Protein AF-A0A238F5Q2-F1 (afdb_monomer_lite)

Secondary structure (DSSP, 8-state):
-PPPPHHHHHHHHHHHHHHHTSTT--HHHHHHHHHHHHHHHHHHHH-TT--HHHHHHHHHHHHHHHHH-HHHHHHHHHHHHHHTHHHHHHHH-------TT-HHHHHHHHHHHHHHHHHHHHHHHHHHHHHHHHHHHHHHHHHHHHHHHHTT-S---

Radius of gyration: 22.49 Å; chains: 1; bounding box: 67×46×51 Å

Foldseek 3Di:
DDDQDPVLVVLVVVLLVLVVPPPPQFPVLNVLCCLQCVVVSVVQSVPPPRDSVNSVVVSVVVSVVCVVDVVVSVCSLVVSCVVVVVVNCVVVPPQQPQDPVCNVSSVVVVVVVVVVVVCVVVVSVVVVVVVVVVVVVVVVVVVVVVVCVVVVVPDDD

Organism: NCBI:txid269621

pLDDT: mean 70.44, std 11.36, range [40.94, 88.31]

Structure (mmCIF, N/CA/C/O backbone):
data_AF-A0A238F5Q2-F1
#
_entry.id   AF-A0A238F5Q2-F1
#
loop_
_atom_site.group_PDB
_atom_site.id
_atom_site.type_symbol
_atom_site.label_atom_id
_atom_site.label_alt_id
_atom_site.label_comp_id
_atom_site.label_asym_id
_atom_site.label_entity_id
_atom_site.label_seq_id
_atom_site.pdbx_PDB_ins_code
_atom_site.Cartn_x
_atom_site.Cartn_y
_atom_site.Cartn_z
_atom_site.occupancy
_atom_site.B_iso_or_equiv
_atom_site.auth_seq_id
_atom_site.auth_comp_id
_atom_site.auth_asym_id
_atom_site.auth_atom_id
_atom_site.pdbx_PDB_model_num
ATOM 1 N N . MET A 1 1 ? 7.243 -18.527 -11.352 1.00 50.62 1 MET A N 1
ATOM 2 C CA . MET A 1 1 ? 7.486 -17.120 -10.951 1.00 50.62 1 MET A CA 1
ATOM 3 C C . MET A 1 1 ? 8.979 -16.855 -11.051 1.00 50.62 1 MET A C 1
ATOM 5 O O . MET A 1 1 ? 9.723 -17.599 -10.429 1.00 50.62 1 MET A O 1
ATOM 9 N N . ALA A 1 2 ? 9.413 -15.853 -11.821 1.00 59.69 2 ALA A N 1
ATOM 10 C CA . ALA A 1 2 ? 10.832 -15.507 -11.927 1.00 59.69 2 ALA A CA 1
ATOM 11 C C . ALA A 1 2 ? 11.408 -15.110 -10.555 1.00 59.69 2 ALA A C 1
ATOM 13 O O . ALA A 1 2 ? 10.768 -14.372 -9.794 1.00 59.69 2 ALA A O 1
ATOM 14 N N . VAL A 1 3 ? 12.588 -15.642 -10.230 1.00 76.94 3 VAL A N 1
ATOM 15 C CA . VAL A 1 3 ? 13.314 -15.338 -8.993 1.00 76.94 3 VAL A CA 1
ATOM 16 C C . VAL A 1 3 ? 13.959 -13.965 -9.153 1.00 76.94 3 VAL A C 1
ATOM 18 O O . VAL A 1 3 ? 14.746 -13.758 -10.067 1.00 76.94 3 VAL A O 1
ATOM 21 N N . LEU A 1 4 ? 13.613 -13.024 -8.271 1.00 78.81 4 LEU A N 1
ATOM 22 C CA . LEU A 1 4 ? 14.196 -11.681 -8.290 1.00 78.81 4 LEU A CA 1
ATOM 23 C C . LEU A 1 4 ? 15.688 -11.736 -7.939 1.00 78.81 4 LEU A C 1
ATOM 25 O O . LEU A 1 4 ? 16.070 -12.361 -6.941 1.00 78.81 4 LEU A O 1
ATOM 29 N N . SER A 1 5 ? 16.511 -11.008 -8.691 1.00 86.12 5 SER A N 1
ATOM 30 C CA . SER A 1 5 ? 17.933 -10.845 -8.390 1.00 86.12 5 SER A CA 1
ATOM 31 C C . SER A 1 5 ? 18.141 -10.132 -7.045 1.00 86.12 5 SER A C 1
ATOM 33 O O . SER A 1 5 ? 17.234 -9.527 -6.460 1.00 86.12 5 SER A O 1
ATOM 35 N N . SER A 1 6 ? 19.352 -10.198 -6.490 1.00 87.69 6 SER A N 1
ATOM 36 C CA . SER A 1 6 ? 19.682 -9.507 -5.233 1.00 87.69 6 SER A CA 1
ATOM 37 C C . SER A 1 6 ? 19.471 -7.988 -5.323 1.00 87.69 6 SER A C 1
ATOM 39 O O . SER A 1 6 ? 18.928 -7.401 -4.384 1.00 87.69 6 SER A O 1
ATOM 41 N N . ARG A 1 7 ? 19.795 -7.377 -6.474 1.00 85.88 7 ARG A N 1
ATOM 42 C CA . ARG A 1 7 ? 19.557 -5.952 -6.768 1.00 85.88 7 ARG A CA 1
ATOM 43 C C . ARG A 1 7 ? 18.064 -5.624 -6.761 1.00 85.88 7 ARG A C 1
ATOM 45 O O . ARG A 1 7 ? 17.630 -4.735 -6.031 1.00 85.88 7 ARG A O 1
ATOM 52 N N . GLN A 1 8 ? 17.263 -6.399 -7.490 1.00 85.75 8 GLN A N 1
ATOM 53 C CA . GLN A 1 8 ? 15.811 -6.205 -7.572 1.00 85.75 8 GLN A CA 1
ATOM 54 C C . GLN A 1 8 ? 15.139 -6.348 -6.197 1.00 85.75 8 GLN A C 1
ATOM 56 O O . GLN A 1 8 ? 14.263 -5.564 -5.828 1.00 85.75 8 GLN A O 1
ATOM 61 N N . ARG A 1 9 ? 15.596 -7.303 -5.374 1.00 87.44 9 ARG A N 1
ATOM 62 C CA . ARG A 1 9 ? 15.128 -7.463 -3.986 1.00 87.44 9 ARG A CA 1
ATOM 63 C C . ARG A 1 9 ? 15.479 -6.259 -3.107 1.00 87.44 9 ARG A C 1
ATOM 65 O O . ARG A 1 9 ? 14.668 -5.888 -2.255 1.00 87.44 9 ARG A O 1
ATOM 72 N N . ALA A 1 10 ? 16.654 -5.657 -3.288 1.00 87.56 10 ALA A N 1
ATOM 73 C CA . ALA A 1 10 ? 17.057 -4.458 -2.555 1.00 87.56 10 ALA A CA 1
ATOM 74 C C . ALA A 1 10 ? 16.182 -3.248 -2.926 1.00 87.56 10 ALA A C 1
ATOM 76 O O . ALA A 1 10 ? 15.645 -2.604 -2.023 1.00 87.56 10 ALA A O 1
ATOM 77 N N . LEU A 1 11 ? 15.946 -3.020 -4.223 1.00 86.25 11 LEU A N 1
ATOM 78 C CA . LEU A 1 11 ? 15.052 -1.970 -4.733 1.00 86.25 11 LEU A CA 1
ATOM 79 C C . LEU A 1 11 ? 13.621 -2.129 -4.206 1.00 86.25 11 LEU A C 1
ATOM 81 O O . LEU A 1 11 ? 13.024 -1.184 -3.687 1.00 86.25 11 LEU A O 1
ATOM 85 N N . TYR A 1 12 ? 13.094 -3.355 -4.243 1.00 86.25 12 TYR A N 1
ATOM 86 C CA . TYR A 1 12 ? 11.767 -3.666 -3.715 1.00 86.25 12 TYR A CA 1
ATOM 87 C C . TYR A 1 12 ? 11.655 -3.358 -2.214 1.00 86.25 12 TYR A C 1
ATOM 89 O O . TYR A 1 12 ? 10.684 -2.750 -1.762 1.00 86.25 12 TYR A O 1
ATOM 97 N N . ARG A 1 13 ? 12.658 -3.749 -1.414 1.00 87.25 13 ARG A N 1
ATOM 98 C CA . ARG A 1 13 ? 12.689 -3.453 0.029 1.00 87.25 13 ARG A CA 1
ATOM 99 C C . ARG A 1 13 ? 12.815 -1.958 0.305 1.00 87.25 13 ARG A C 1
ATOM 101 O O . ARG A 1 13 ? 12.176 -1.477 1.240 1.00 87.25 13 ARG A O 1
ATOM 108 N N . PHE A 1 14 ? 13.621 -1.243 -0.479 1.00 88.31 14 PHE A N 1
ATOM 109 C CA . PHE A 1 14 ? 13.774 0.206 -0.378 1.00 88.31 14 PHE A CA 1
ATOM 110 C C . PHE A 1 14 ? 12.432 0.915 -0.582 1.00 88.31 14 PHE A C 1
ATOM 112 O O . PHE A 1 14 ? 11.993 1.638 0.315 1.00 88.31 14 PHE A O 1
ATOM 119 N N . ALA A 1 15 ? 11.733 0.623 -1.685 1.00 84.56 15 ALA A N 1
ATOM 120 C CA . ALA A 1 15 ? 10.426 1.206 -1.975 1.00 84.56 15 ALA A CA 1
ATOM 121 C C . ALA A 1 15 ? 9.445 0.972 -0.813 1.00 84.56 15 ALA A C 1
ATOM 123 O O . ALA A 1 15 ? 8.874 1.917 -0.270 1.00 84.56 15 ALA A O 1
ATOM 124 N N . TRP A 1 16 ? 9.316 -0.271 -0.334 1.00 84.88 16 TRP A N 1
ATOM 125 C CA . TRP A 1 16 ? 8.372 -0.582 0.746 1.00 84.88 16 TRP A CA 1
ATOM 126 C C . TRP A 1 16 ? 8.722 0.021 2.098 1.00 84.88 16 TRP A C 1
ATOM 128 O O . TRP A 1 16 ? 7.808 0.350 2.857 1.00 84.88 16 TRP A O 1
ATOM 138 N N . ARG A 1 17 ? 10.010 0.179 2.416 1.00 86.31 17 ARG A N 1
ATOM 139 C CA . ARG A 1 17 ? 10.417 0.909 3.622 1.00 86.31 17 ARG A CA 1
ATOM 140 C C . ARG A 1 17 ? 9.948 2.358 3.555 1.00 86.31 17 ARG A C 1
ATOM 142 O O . ARG A 1 17 ? 9.416 2.845 4.545 1.00 86.31 17 ARG A O 1
ATOM 149 N N . ARG A 1 18 ? 10.065 3.006 2.392 1.00 83.56 18 ARG A N 1
ATOM 150 C CA . ARG A 1 18 ? 9.631 4.394 2.190 1.00 83.56 18 ARG A CA 1
ATOM 151 C C . ARG A 1 18 ? 8.112 4.561 2.259 1.00 83.56 18 ARG A C 1
ATOM 153 O O . ARG A 1 18 ? 7.642 5.413 3.000 1.00 83.56 18 ARG A O 1
ATOM 160 N N . PHE A 1 19 ? 7.331 3.689 1.621 1.00 76.50 19 PHE A N 1
ATOM 161 C CA . PHE A 1 19 ? 5.868 3.703 1.806 1.00 76.50 19 PHE A CA 1
ATOM 162 C C . PHE A 1 19 ? 5.444 3.386 3.244 1.00 76.50 19 PHE A C 1
ATOM 164 O O . PHE A 1 19 ? 4.427 3.887 3.711 1.00 76.50 19 PHE A O 1
ATOM 171 N N . GLY A 1 20 ? 6.222 2.581 3.973 1.00 71.69 20 GLY A N 1
ATOM 172 C CA . GLY A 1 20 ? 5.991 2.314 5.393 1.00 71.69 20 GLY A CA 1
ATOM 173 C C . GLY A 1 20 ? 6.200 3.529 6.305 1.00 71.69 20 GLY A C 1
ATOM 174 O O . GLY A 1 20 ? 5.682 3.523 7.420 1.00 71.69 20 GLY A O 1
ATOM 175 N N . GLN A 1 21 ? 6.924 4.551 5.834 1.00 74.38 21 GLN A N 1
ATOM 176 C CA . GLN A 1 21 ? 7.142 5.818 6.539 1.00 74.38 21 GLN A CA 1
ATOM 177 C C . GLN A 1 21 ? 5.984 6.815 6.349 1.00 74.38 21 GLN A C 1
ATOM 179 O O . GLN A 1 21 ? 5.963 7.830 7.038 1.00 74.38 21 GLN A O 1
ATOM 184 N N . LEU A 1 22 ? 5.001 6.536 5.475 1.00 67.75 22 LEU A N 1
ATOM 185 C CA . LEU A 1 22 ? 3.773 7.337 5.391 1.00 67.75 22 LEU A CA 1
ATOM 186 C C . LEU A 1 22 ? 2.968 7.187 6.692 1.00 67.75 22 LEU A C 1
ATOM 188 O O . LEU A 1 22 ? 2.319 6.164 6.945 1.00 67.75 22 LEU A O 1
ATOM 192 N N . LEU A 1 23 ? 3.040 8.217 7.534 1.00 56.12 23 LEU A N 1
ATOM 193 C CA . LEU A 1 23 ? 2.318 8.326 8.797 1.00 56.12 23 LEU A CA 1
ATOM 194 C C . LEU A 1 23 ? 1.071 9.220 8.655 1.00 56.12 23 LEU A C 1
ATOM 196 O O . LEU A 1 23 ? 1.166 10.249 7.992 1.00 56.12 23 LEU A O 1
ATOM 200 N N . PRO A 1 24 ? -0.056 8.883 9.316 1.00 63.16 24 PRO A N 1
ATOM 201 C CA . PRO A 1 24 ? -0.406 7.602 9.915 1.00 63.16 24 PRO A CA 1
ATOM 202 C C . PRO A 1 24 ? -1.419 6.881 9.018 1.00 63.16 24 PRO A C 1
ATOM 204 O O . PRO A 1 24 ? -2.607 6.865 9.320 1.00 63.16 24 PRO A O 1
ATOM 207 N N . LEU A 1 25 ? -0.960 6.245 7.931 1.00 60.66 25 LEU A N 1
ATOM 208 C CA . LEU A 1 25 ? -1.869 5.396 7.159 1.00 60.66 25 LEU A CA 1
ATOM 209 C C . LEU A 1 25 ? -2.386 4.253 8.037 1.00 60.66 25 LEU A C 1
ATOM 211 O O . LEU A 1 25 ? -1.584 3.476 8.582 1.00 60.66 25 LEU A O 1
ATOM 215 N N . VAL A 1 26 ? -3.707 4.128 8.142 1.00 64.25 26 VAL A N 1
ATOM 216 C CA . VAL A 1 26 ? -4.382 3.068 8.894 1.00 64.25 26 VAL A CA 1
ATOM 217 C C . VAL A 1 26 ? -4.103 1.708 8.228 1.00 64.25 26 VAL A C 1
ATOM 219 O O . VAL A 1 26 ? -3.738 1.626 7.051 1.00 64.25 26 VAL A O 1
ATOM 222 N N . ARG A 1 27 ? -4.242 0.586 8.958 1.00 65.31 27 ARG A N 1
ATOM 223 C CA . ARG A 1 27 ? -3.942 -0.771 8.438 1.00 65.31 27 ARG A CA 1
ATOM 224 C C . ARG A 1 27 ? -4.594 -1.074 7.079 1.00 65.31 27 ARG A C 1
ATOM 226 O O . ARG A 1 27 ? -3.963 -1.746 6.262 1.00 65.31 27 ARG A O 1
ATOM 233 N N . TYR A 1 28 ? -5.821 -0.604 6.837 1.00 64.06 28 TYR A N 1
ATOM 234 C CA . TYR A 1 28 ? -6.534 -0.836 5.575 1.00 64.06 28 TYR A CA 1
ATOM 235 C C . TYR A 1 28 ? -5.938 -0.022 4.415 1.00 64.06 28 TYR A C 1
ATOM 237 O O . TYR A 1 28 ? -5.740 -0.564 3.330 1.00 64.06 28 TYR A O 1
ATOM 245 N N . GLU A 1 29 ? -5.530 1.223 4.656 1.00 68.94 29 GLU A N 1
ATOM 246 C CA . GLU A 1 29 ? -4.898 2.101 3.659 1.00 68.94 29 GLU A CA 1
ATOM 247 C C . GLU A 1 29 ? -3.548 1.540 3.230 1.00 68.94 29 GLU A C 1
ATOM 249 O O . GLU A 1 29 ? -3.253 1.459 2.042 1.00 68.94 29 GLU A O 1
ATOM 254 N N . ARG A 1 30 ? -2.763 1.019 4.183 1.00 72.12 30 ARG A N 1
ATOM 255 C CA . ARG A 1 30 ? -1.502 0.324 3.879 1.00 72.12 30 ARG A CA 1
ATOM 256 C C . ARG A 1 30 ? -1.716 -0.934 3.040 1.00 72.12 30 ARG A C 1
ATOM 258 O O . ARG A 1 30 ? -0.887 -1.235 2.180 1.00 72.12 30 ARG A O 1
ATOM 265 N N . ARG A 1 31 ? -2.788 -1.695 3.298 1.00 71.38 31 ARG A N 1
ATOM 266 C CA . ARG A 1 31 ? -3.126 -2.896 2.515 1.00 71.38 31 ARG A CA 1
ATOM 267 C C . ARG A 1 31 ? -3.510 -2.515 1.087 1.00 71.38 31 ARG A C 1
ATOM 269 O O . ARG A 1 31 ? -2.988 -3.127 0.161 1.00 71.38 31 ARG A O 1
ATOM 276 N N . ASN A 1 32 ? -4.349 -1.499 0.918 1.00 69.94 32 ASN A N 1
ATOM 277 C CA . ASN A 1 32 ? -4.808 -1.046 -0.395 1.00 69.94 32 ASN A CA 1
ATOM 278 C C . ASN A 1 32 ? -3.666 -0.419 -1.197 1.00 69.94 32 ASN A C 1
ATOM 280 O O . ASN A 1 32 ? -3.463 -0.777 -2.351 1.00 69.94 32 ASN A O 1
ATOM 284 N N . LEU A 1 33 ? -2.839 0.410 -0.557 1.00 75.25 33 LEU A N 1
ATOM 285 C CA . LEU A 1 33 ? -1.629 0.969 -1.156 1.00 75.25 33 LEU A CA 1
ATOM 286 C C . LEU A 1 33 ? -0.686 -0.148 -1.612 1.00 75.25 33 LEU A C 1
ATOM 288 O O . LEU A 1 33 ? -0.195 -0.135 -2.740 1.00 75.25 33 LEU A O 1
ATOM 292 N N . ARG A 1 34 ? -0.478 -1.170 -0.770 1.00 77.50 34 ARG A N 1
ATOM 293 C CA . ARG A 1 34 ? 0.284 -2.354 -1.177 1.00 77.50 34 ARG A CA 1
ATOM 294 C C . ARG A 1 34 ? -0.326 -3.032 -2.387 1.00 77.50 34 ARG A C 1
ATOM 296 O O . ARG A 1 34 ? 0.413 -3.410 -3.281 1.00 77.50 34 ARG A O 1
ATOM 303 N N . ALA A 1 35 ? -1.634 -3.215 -2.409 1.00 72.62 35 ALA A N 1
ATOM 304 C CA . ALA A 1 35 ? -2.293 -3.932 -3.481 1.00 72.62 35 ALA A CA 1
ATOM 305 C C . ALA A 1 35 ? -2.201 -3.184 -4.824 1.00 72.62 35 ALA A C 1
ATOM 307 O O . ALA A 1 35 ? -1.867 -3.808 -5.824 1.00 72.62 35 ALA A O 1
ATOM 308 N N . VAL A 1 36 ? -2.375 -1.859 -4.816 1.00 76.56 36 VAL A N 1
ATOM 309 C CA . VAL A 1 36 ? -2.290 -0.999 -6.009 1.00 76.56 36 VAL A CA 1
ATOM 310 C C . VAL A 1 36 ? -0.860 -0.898 -6.546 1.00 76.56 36 VAL A C 1
ATOM 312 O O . VAL A 1 36 ? -0.625 -1.098 -7.735 1.00 76.56 36 VAL A O 1
ATOM 315 N N . TYR A 1 37 ? 0.121 -0.619 -5.684 1.00 78.25 37 TYR A N 1
ATOM 316 C CA . TYR A 1 37 ? 1.479 -0.313 -6.148 1.00 78.25 37 TYR A CA 1
ATOM 317 C C . TYR A 1 37 ? 2.401 -1.531 -6.257 1.00 78.25 37 TYR A C 1
ATOM 319 O O . TYR A 1 37 ? 3.431 -1.469 -6.925 1.00 78.25 37 TYR A O 1
ATOM 327 N N . ARG A 1 38 ? 2.065 -2.666 -5.632 1.00 80.81 38 ARG A N 1
ATOM 328 C CA . ARG A 1 38 ? 2.862 -3.898 -5.750 1.00 80.81 38 ARG A CA 1
ATOM 329 C C . ARG A 1 38 ? 3.061 -4.389 -7.187 1.00 80.81 38 ARG A C 1
ATOM 331 O O . ARG A 1 38 ? 4.207 -4.734 -7.472 1.00 80.81 38 ARG A O 1
ATOM 338 N N . PRO A 1 39 ? 2.042 -4.471 -8.063 1.00 78.75 39 PRO A N 1
ATOM 339 C CA . PRO A 1 39 ? 2.262 -4.874 -9.452 1.00 78.75 39 PRO A CA 1
ATOM 340 C C . PRO A 1 39 ? 3.159 -3.873 -10.188 1.00 78.75 39 PRO A C 1
ATOM 342 O O . PRO A 1 39 ? 4.171 -4.278 -10.745 1.00 78.75 39 PRO A O 1
ATOM 345 N N . GLN A 1 40 ? 2.893 -2.573 -10.047 1.00 81.50 40 GLN A N 1
ATOM 346 C CA . GLN A 1 40 ? 3.662 -1.508 -10.702 1.00 81.50 40 GLN A CA 1
ATOM 347 C C . GLN A 1 40 ? 5.143 -1.511 -10.294 1.00 81.50 40 GLN A C 1
ATOM 349 O O . GLN A 1 40 ? 6.029 -1.349 -11.129 1.00 81.50 40 GLN A O 1
ATOM 354 N N . PHE A 1 41 ? 5.441 -1.729 -9.007 1.00 81.38 41 PHE A N 1
ATOM 355 C CA . PHE A 1 41 ? 6.826 -1.873 -8.554 1.00 81.38 41 PHE A CA 1
ATOM 356 C C . PHE A 1 41 ? 7.461 -3.167 -9.021 1.00 81.38 41 PHE A C 1
ATOM 358 O O . PHE A 1 41 ? 8.661 -3.184 -9.261 1.00 81.38 41 PHE A O 1
ATOM 365 N N . ARG A 1 42 ? 6.686 -4.249 -9.120 1.00 82.88 42 ARG A N 1
ATOM 366 C CA . ARG A 1 42 ? 7.194 -5.527 -9.606 1.00 82.88 42 ARG A CA 1
ATOM 367 C C . ARG A 1 42 ? 7.584 -5.438 -11.078 1.00 82.88 42 ARG A C 1
ATOM 369 O O . ARG A 1 42 ? 8.639 -5.946 -11.417 1.00 82.88 42 ARG A O 1
ATOM 376 N N . GLU A 1 43 ? 6.775 -4.778 -11.895 1.00 83.25 43 GLU A N 1
ATOM 377 C CA . GLU A 1 43 ? 7.084 -4.495 -13.299 1.00 83.25 43 GLU A CA 1
ATOM 378 C C . GLU A 1 43 ? 8.310 -3.585 -13.413 1.00 83.25 43 GLU A C 1
ATOM 380 O O . GLU A 1 43 ? 9.257 -3.917 -14.115 1.00 83.25 43 GLU A O 1
ATOM 385 N N . LEU A 1 44 ? 8.353 -2.496 -12.636 1.00 81.69 44 LEU A N 1
ATOM 386 C CA . LEU A 1 44 ? 9.476 -1.556 -12.649 1.00 81.69 44 LEU A CA 1
ATOM 387 C C . LEU A 1 44 ? 10.818 -2.221 -12.318 1.00 81.69 44 LEU A C 1
ATOM 389 O O . LEU A 1 44 ? 11.821 -1.908 -12.939 1.00 81.69 44 LEU A O 1
ATOM 393 N N . ILE A 1 45 ? 10.857 -3.109 -11.321 1.00 85.31 45 ILE A N 1
ATOM 394 C CA . ILE A 1 45 ? 12.103 -3.786 -10.932 1.00 85.31 45 ILE A CA 1
ATOM 395 C C . ILE A 1 45 ? 12.404 -5.024 -11.780 1.00 85.31 45 ILE A C 1
ATOM 397 O O . ILE A 1 45 ? 13.463 -5.606 -11.594 1.00 85.31 45 ILE A O 1
ATOM 401 N N . GLN A 1 46 ? 11.474 -5.495 -12.613 1.00 84.25 46 GLN A N 1
ATOM 402 C CA . GLN A 1 46 ? 11.728 -6.619 -13.520 1.00 84.25 46 GLN A CA 1
ATOM 403 C C . GLN A 1 46 ? 12.560 -6.199 -14.731 1.00 84.25 46 GLN A C 1
ATOM 405 O O . GLN A 1 46 ? 13.177 -7.059 -15.352 1.00 84.25 46 GLN A O 1
ATOM 410 N N . ASP A 1 47 ? 12.596 -4.904 -15.034 1.00 82.00 47 ASP A N 1
ATOM 411 C CA . ASP A 1 47 ? 13.509 -4.338 -16.014 1.00 82.00 47 ASP A CA 1
ATOM 412 C C . ASP A 1 47 ? 14.938 -4.310 -15.446 1.00 82.00 47 ASP A C 1
ATOM 414 O O . ASP A 1 47 ? 15.238 -3.600 -14.482 1.00 82.00 47 ASP A O 1
ATOM 418 N N . ASP A 1 48 ? 15.833 -5.105 -16.030 1.00 76.44 48 ASP A N 1
ATOM 419 C CA . ASP A 1 48 ? 17.230 -5.197 -15.596 1.00 76.44 48 ASP A CA 1
ATOM 420 C C . ASP A 1 48 ? 18.036 -3.916 -15.879 1.00 76.44 48 ASP A C 1
ATOM 422 O O . ASP A 1 48 ? 19.082 -3.703 -15.256 1.00 76.44 48 ASP A O 1
ATOM 426 N N . GLN A 1 49 ? 17.534 -3.041 -16.757 1.00 80.94 49 GLN A N 1
ATOM 427 C CA . GLN A 1 49 ? 18.136 -1.743 -17.078 1.00 80.94 49 GLN A CA 1
ATOM 428 C C . GLN A 1 49 ? 17.703 -0.629 -16.113 1.00 80.94 49 GLN A C 1
ATOM 430 O O . GLN A 1 49 ? 18.198 0.495 -16.198 1.00 80.94 49 GLN A O 1
ATOM 435 N N . VAL A 1 50 ? 16.787 -0.903 -15.177 1.00 82.06 50 VAL A N 1
ATOM 436 C CA . VAL A 1 50 ? 16.304 0.124 -14.251 1.00 82.06 50 VAL A CA 1
ATOM 437 C C . VAL A 1 50 ? 17.370 0.497 -13.221 1.00 82.06 50 VAL A C 1
ATOM 439 O O . VAL A 1 50 ? 17.823 -0.302 -12.393 1.00 82.06 50 VAL A O 1
ATOM 442 N N . GLU A 1 51 ? 17.732 1.776 -13.236 1.00 86.62 51 GLU A N 1
ATOM 443 C CA . GLU A 1 51 ? 18.680 2.375 -12.306 1.00 86.62 51 GLU A CA 1
ATOM 444 C C . GLU A 1 51 ? 18.066 2.690 -10.940 1.00 86.62 51 GLU A C 1
ATOM 446 O O . GLU A 1 51 ? 16.877 2.996 -10.806 1.00 86.62 51 GLU A O 1
ATOM 451 N N . TRP A 1 52 ? 18.903 2.647 -9.898 1.00 85.44 52 TRP A N 1
ATOM 452 C CA . TRP A 1 52 ? 18.468 2.913 -8.522 1.00 85.44 52 TRP A CA 1
ATOM 453 C C . TRP A 1 52 ? 17.820 4.294 -8.384 1.00 85.44 52 TRP A C 1
ATOM 455 O O . TRP A 1 52 ? 16.748 4.425 -7.791 1.00 85.44 52 TRP A O 1
ATOM 465 N N . ALA A 1 53 ? 18.430 5.304 -9.009 1.00 86.12 53 ALA A N 1
ATOM 466 C CA . ALA A 1 53 ? 17.934 6.675 -9.015 1.00 86.12 53 ALA A CA 1
ATOM 467 C C . ALA A 1 53 ? 16.532 6.795 -9.636 1.00 86.12 53 ALA A C 1
ATOM 469 O O . ALA A 1 53 ? 15.709 7.572 -9.153 1.00 86.12 53 ALA A O 1
ATOM 470 N N . ALA A 1 54 ? 16.223 5.995 -10.662 1.00 85.88 54 ALA A N 1
ATOM 471 C CA . ALA A 1 54 ? 14.912 6.009 -11.305 1.00 85.88 54 ALA A CA 1
ATOM 472 C C . ALA A 1 54 ? 13.821 5.467 -10.367 1.00 85.88 54 ALA A C 1
ATOM 474 O O . ALA A 1 54 ? 12.746 6.061 -10.242 1.00 85.88 54 ALA A O 1
ATOM 475 N N . VAL A 1 55 ? 14.109 4.372 -9.653 1.00 84.88 55 VAL A N 1
ATOM 476 C CA . VAL A 1 55 ? 13.189 3.817 -8.647 1.00 84.88 55 VAL A CA 1
ATOM 477 C C . VAL A 1 55 ? 13.005 4.793 -7.493 1.00 84.88 55 VAL A C 1
ATOM 479 O O . VAL A 1 55 ? 11.876 5.026 -7.066 1.00 84.88 55 VAL A O 1
ATOM 482 N N . GLU A 1 56 ? 14.087 5.395 -7.006 1.00 86.75 56 GLU A N 1
ATOM 483 C CA . GLU A 1 56 ? 14.034 6.388 -5.937 1.00 86.75 56 GLU A CA 1
ATOM 484 C C . GLU A 1 56 ? 13.205 7.612 -6.319 1.00 86.75 56 GLU A C 1
ATOM 486 O O . GLU A 1 56 ? 12.303 7.991 -5.569 1.00 86.75 56 GLU A O 1
ATOM 491 N N . HIS A 1 57 ? 13.432 8.171 -7.507 1.00 87.19 57 HIS A N 1
ATOM 492 C CA . HIS A 1 57 ? 12.662 9.300 -8.010 1.00 87.19 57 HIS A CA 1
ATOM 493 C C . HIS A 1 57 ? 11.168 8.966 -8.110 1.00 87.19 57 HIS A C 1
ATOM 495 O O . HIS A 1 57 ? 10.326 9.720 -7.620 1.00 87.19 57 HIS A O 1
ATOM 501 N N . LYS A 1 58 ? 10.827 7.799 -8.674 1.00 85.31 58 LYS A N 1
ATOM 502 C CA . LYS A 1 58 ? 9.434 7.363 -8.834 1.00 85.31 58 LYS A CA 1
ATOM 503 C C . LYS A 1 58 ? 8.749 7.120 -7.489 1.00 85.31 58 LYS A C 1
ATOM 505 O O . LYS A 1 58 ? 7.605 7.535 -7.297 1.00 85.31 58 LYS A O 1
ATOM 510 N N . VAL A 1 59 ? 9.449 6.502 -6.535 1.00 85.19 59 VAL A N 1
ATOM 511 C CA . VAL A 1 59 ? 8.965 6.335 -5.156 1.00 85.19 59 VAL A CA 1
ATOM 512 C C . VAL A 1 59 ? 8.720 7.703 -4.523 1.00 85.19 59 VAL A C 1
ATOM 514 O O . VAL A 1 59 ? 7.624 7.946 -4.029 1.00 85.19 59 VAL A O 1
ATOM 517 N N . HIS A 1 60 ? 9.685 8.619 -4.589 1.00 85.38 60 HIS A N 1
ATOM 518 C CA . HIS A 1 60 ? 9.570 9.950 -3.989 1.00 85.38 60 HIS A CA 1
ATOM 519 C C . HIS A 1 60 ? 8.423 10.778 -4.574 1.00 85.38 60 HIS A C 1
ATOM 521 O O . HIS A 1 60 ? 7.638 11.357 -3.824 1.00 85.38 60 HIS A O 1
ATOM 527 N N . ALA A 1 61 ? 8.276 10.792 -5.901 1.00 84.75 61 ALA A N 1
ATOM 528 C CA . ALA A 1 61 ? 7.176 11.474 -6.579 1.00 84.75 61 ALA A CA 1
ATOM 529 C C . ALA A 1 61 ? 5.812 10.914 -6.146 1.00 84.75 61 ALA A C 1
ATOM 531 O O . ALA A 1 61 ? 4.893 11.675 -5.844 1.00 84.75 61 ALA A O 1
ATOM 532 N N . THR A 1 62 ? 5.708 9.587 -6.028 1.00 83.19 62 THR A N 1
ATOM 533 C CA . THR A 1 62 ? 4.483 8.922 -5.562 1.00 83.19 62 THR A CA 1
ATOM 534 C C . THR A 1 62 ? 4.164 9.305 -4.117 1.00 83.19 62 THR A C 1
ATOM 536 O O . THR A 1 62 ? 3.020 9.621 -3.803 1.00 83.19 62 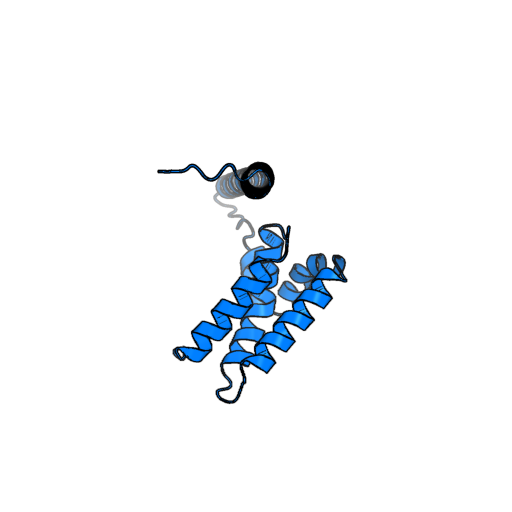THR A O 1
ATOM 539 N N . LEU A 1 63 ? 5.164 9.331 -3.230 1.00 79.38 63 LEU A N 1
ATOM 540 C CA . LEU A 1 63 ? 4.971 9.735 -1.834 1.00 79.38 63 LEU A CA 1
ATOM 541 C C . LEU A 1 63 ? 4.508 11.186 -1.721 1.00 79.38 63 LEU A C 1
ATOM 543 O O . LEU A 1 63 ? 3.557 11.451 -0.993 1.00 79.38 63 LEU A O 1
ATOM 547 N N . LYS A 1 64 ? 5.136 12.106 -2.463 1.00 82.31 64 LYS A N 1
ATOM 548 C CA . LYS A 1 64 ? 4.733 13.517 -2.490 1.00 82.31 64 LYS A CA 1
ATOM 549 C C . LYS A 1 64 ? 3.292 13.689 -2.960 1.00 82.31 64 LYS A C 1
ATOM 551 O O . LYS A 1 64 ? 2.549 14.451 -2.354 1.00 82.31 64 LYS A O 1
ATOM 556 N N . LEU A 1 65 ? 2.887 12.965 -4.002 1.00 80.06 65 LEU A N 1
ATOM 557 C CA . LEU A 1 65 ? 1.526 13.021 -4.534 1.00 80.06 65 LEU A CA 1
ATOM 558 C C . LEU A 1 65 ? 0.494 12.497 -3.523 1.00 80.06 65 LEU A C 1
ATOM 560 O O . LEU A 1 65 ? -0.540 13.128 -3.315 1.00 80.06 65 LEU A O 1
ATOM 564 N N . LEU A 1 66 ? 0.798 11.391 -2.842 1.00 75.69 66 LEU A N 1
ATOM 565 C CA . LEU A 1 66 ? -0.068 10.837 -1.797 1.00 75.69 66 LEU A CA 1
ATOM 566 C C . LEU A 1 66 ? -0.138 11.731 -0.550 1.00 75.69 66 LEU A C 1
ATOM 568 O O . LEU A 1 66 ? -1.186 11.814 0.080 1.00 75.69 66 LEU A O 1
ATOM 572 N N . GLN A 1 67 ? 0.955 12.412 -0.198 1.00 74.31 67 GLN A N 1
ATOM 573 C CA . GLN A 1 67 ? 0.977 13.393 0.892 1.00 74.31 67 GLN A CA 1
ATOM 574 C C . GLN A 1 67 ? 0.181 14.655 0.547 1.00 74.31 67 GLN A C 1
ATOM 576 O O . GLN A 1 67 ? -0.526 15.182 1.400 1.00 74.31 67 GLN A O 1
ATOM 581 N N . ALA A 1 68 ? 0.281 15.128 -0.696 1.00 76.31 68 ALA A N 1
ATOM 582 C CA . ALA A 1 68 ? -0.424 16.317 -1.161 1.00 76.31 68 ALA A CA 1
ATOM 583 C C . ALA A 1 68 ? -1.940 16.101 -1.294 1.00 76.31 68 ALA A C 1
ATOM 585 O O . ALA A 1 68 ? -2.695 17.070 -1.297 1.00 76.31 68 ALA A O 1
ATOM 586 N N . SER A 1 69 ? -2.400 14.850 -1.405 1.00 72.31 69 SER A N 1
ATOM 587 C CA . SER A 1 69 ? -3.814 14.541 -1.605 1.00 72.31 69 SER A CA 1
ATOM 588 C C . SER A 1 69 ? -4.287 13.360 -0.746 1.00 72.31 69 SER A C 1
ATOM 590 O O . SER A 1 69 ? -4.285 12.207 -1.186 1.00 72.31 69 SER A O 1
ATOM 592 N N . PRO A 1 70 ? -4.776 13.638 0.476 1.00 66.06 70 PRO A N 1
ATOM 593 C CA . PRO A 1 70 ? -5.390 12.626 1.334 1.00 66.06 70 PRO A CA 1
ATOM 594 C C . PRO A 1 70 ? -6.614 11.946 0.701 1.00 66.06 70 PRO A C 1
ATOM 596 O O . PRO A 1 70 ? -6.882 10.774 0.954 1.00 66.06 70 PRO A O 1
ATOM 599 N N . SER A 1 71 ? -7.340 12.641 -0.180 1.00 67.25 71 SER A N 1
ATOM 600 C CA . SER A 1 71 ? -8.484 12.074 -0.905 1.00 67.25 71 SER A CA 1
ATOM 601 C C . SER A 1 71 ? -8.088 10.935 -1.851 1.00 67.25 71 SER A C 1
ATOM 603 O O . SER A 1 71 ? -8.850 9.978 -1.988 1.00 67.25 71 SER A O 1
ATOM 605 N N . LEU A 1 72 ? -6.883 10.962 -2.434 1.00 65.38 72 LEU A N 1
ATOM 606 C CA . LEU A 1 72 ? -6.377 9.859 -3.260 1.00 65.38 72 LEU A CA 1
ATOM 607 C C . LEU A 1 72 ? -6.178 8.578 -2.446 1.00 65.38 72 LEU A C 1
ATOM 609 O O . LEU A 1 72 ? -6.435 7.486 -2.951 1.00 65.38 72 LEU A O 1
ATOM 613 N N . LEU A 1 73 ? -5.801 8.690 -1.168 1.00 64.62 73 LEU A N 1
ATOM 614 C CA . LEU A 1 73 ? -5.686 7.536 -0.273 1.00 64.62 73 LEU A CA 1
ATOM 615 C C . LEU A 1 73 ? -7.048 6.876 -0.025 1.00 64.62 73 LEU A C 1
ATOM 617 O O . LEU A 1 73 ? -7.145 5.647 -0.034 1.00 64.62 73 LEU A O 1
ATOM 621 N N . HIS A 1 74 ? -8.107 7.676 0.118 1.00 63.00 74 HIS A N 1
ATOM 622 C CA . HIS A 1 74 ? -9.481 7.182 0.255 1.00 63.00 74 HIS A CA 1
ATOM 623 C C . HIS A 1 74 ? -10.037 6.572 -1.041 1.00 63.00 74 HIS A C 1
ATOM 625 O O . HIS A 1 74 ? -10.924 5.722 -0.983 1.00 63.00 74 HIS A O 1
ATOM 631 N N . GLN A 1 75 ? -9.486 6.943 -2.200 1.00 66.06 75 GLN A N 1
ATOM 632 C CA . GLN A 1 75 ? -9.842 6.371 -3.501 1.00 66.06 75 GLN A CA 1
ATOM 633 C C . GLN A 1 75 ? -9.050 5.102 -3.851 1.00 66.06 75 GLN A C 1
ATOM 635 O O . GLN A 1 75 ? -9.477 4.354 -4.730 1.00 66.06 75 GLN A O 1
ATOM 640 N N . LEU A 1 76 ? -7.955 4.787 -3.143 1.00 67.06 76 LEU A N 1
ATOM 641 C CA . LEU A 1 76 ? -7.184 3.550 -3.346 1.00 67.06 76 LEU A CA 1
ATOM 642 C C . LEU A 1 76 ? -8.024 2.259 -3.303 1.00 67.06 76 LEU A C 1
ATOM 644 O O . LEU A 1 76 ? -7.776 1.401 -4.146 1.00 67.06 76 LEU A O 1
ATOM 648 N N . PRO A 1 77 ? -8.992 2.060 -2.381 1.00 61.69 77 PRO A N 1
ATOM 649 C CA . PRO A 1 77 ? -9.874 0.893 -2.441 1.00 61.69 77 PRO A CA 1
ATOM 650 C C . PRO A 1 77 ? -10.719 0.834 -3.722 1.00 61.69 77 PRO A C 1
ATOM 652 O O . PRO A 1 77 ? -10.895 -0.250 -4.269 1.00 61.69 77 PRO A O 1
ATOM 655 N N . SER A 1 78 ? -11.202 1.978 -4.217 1.00 65.25 78 SER A N 1
ATOM 656 C CA . SER A 1 78 ? -11.967 2.054 -5.470 1.00 65.25 78 SER A CA 1
ATOM 657 C C . SER A 1 78 ? -11.083 1.736 -6.681 1.00 65.25 78 SER A C 1
ATOM 659 O O . SER A 1 78 ? -11.421 0.891 -7.505 1.00 65.25 78 SER A O 1
ATOM 661 N N . LEU A 1 79 ? -9.879 2.314 -6.731 1.00 64.44 79 LEU A N 1
ATOM 662 C CA . LEU A 1 79 ? -8.855 1.993 -7.730 1.00 64.44 79 LEU A CA 1
ATOM 663 C C . LEU A 1 79 ? -8.457 0.515 -7.688 1.00 64.44 79 LEU A C 1
ATOM 665 O O . LEU A 1 79 ? -8.372 -0.135 -8.726 1.00 64.44 79 LEU A O 1
ATOM 669 N N . TYR A 1 80 ? -8.256 -0.044 -6.494 1.00 65.62 80 TYR A N 1
ATOM 670 C CA . TYR A 1 80 ? -7.983 -1.467 -6.324 1.00 65.62 80 TYR A CA 1
ATOM 671 C C . TYR A 1 80 ? -9.131 -2.321 -6.868 1.00 65.62 80 TYR A C 1
ATOM 673 O O . TYR A 1 80 ? -8.881 -3.271 -7.603 1.00 65.62 80 TYR A O 1
ATOM 681 N N . TYR A 1 81 ? -10.379 -1.966 -6.557 1.00 63.09 81 TYR A N 1
ATOM 682 C CA . TYR A 1 81 ? -11.559 -2.657 -7.069 1.00 63.09 81 TYR A CA 1
ATOM 683 C C . TYR A 1 81 ? -11.648 -2.591 -8.598 1.00 63.09 81 TYR A C 1
ATOM 685 O O . TYR A 1 81 ? -11.926 -3.602 -9.235 1.00 63.09 81 TYR A O 1
ATOM 693 N N . HIS A 1 82 ? -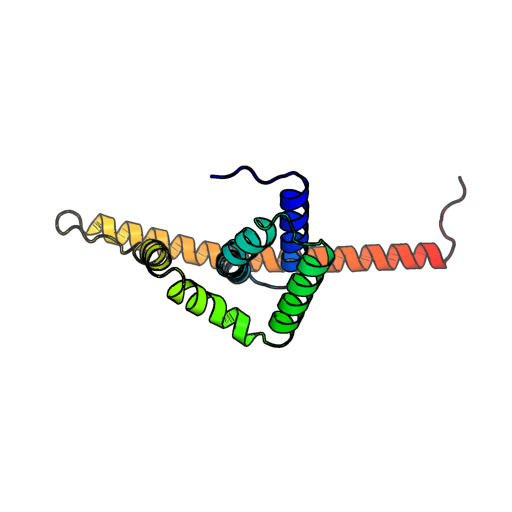11.347 -1.441 -9.201 1.00 65.25 82 HIS A N 1
ATOM 694 C CA . HIS A 1 82 ? -11.336 -1.291 -10.655 1.00 65.25 82 HIS A CA 1
ATOM 695 C C . HIS A 1 82 ? -10.229 -2.106 -11.334 1.00 65.25 82 HIS A C 1
ATOM 697 O O . HIS A 1 82 ? -10.487 -2.761 -12.340 1.00 65.25 82 HIS A O 1
ATOM 703 N N . HIS A 1 83 ? -9.013 -2.118 -10.784 1.00 62.09 83 HIS A N 1
ATOM 704 C CA . HIS A 1 83 ? -7.881 -2.828 -11.392 1.00 62.09 83 HIS A CA 1
ATOM 705 C C . HIS A 1 83 ? -7.846 -4.328 -11.082 1.00 62.09 83 HIS A C 1
ATOM 707 O O . HIS A 1 83 ? -7.280 -5.110 -11.844 1.00 62.09 83 HIS A O 1
ATOM 713 N N . HIS A 1 84 ? -8.450 -4.744 -9.973 1.00 63.19 84 HIS A N 1
ATOM 714 C CA . HIS A 1 84 ? -8.433 -6.121 -9.496 1.00 63.19 84 HIS A CA 1
ATOM 715 C C . HIS A 1 84 ? -9.842 -6.647 -9.259 1.00 63.19 84 HIS A C 1
ATOM 717 O O . HIS A 1 84 ? -10.050 -7.400 -8.312 1.00 63.19 84 HIS A O 1
ATOM 723 N N . TYR A 1 85 ? -10.794 -6.285 -10.125 1.00 58.28 85 TYR A N 1
ATOM 724 C CA . TYR A 1 85 ? -12.209 -6.621 -9.967 1.00 58.28 85 TYR A CA 1
ATOM 725 C C . TYR A 1 85 ? -12.427 -8.085 -9.583 1.00 58.28 85 TYR A C 1
ATOM 727 O O . TYR A 1 85 ? -13.039 -8.332 -8.563 1.00 58.28 85 TYR A O 1
ATOM 735 N N . ILE A 1 86 ? -11.827 -9.059 -10.274 1.00 59.09 86 ILE A N 1
ATOM 736 C CA . ILE A 1 86 ? -12.008 -10.496 -9.973 1.00 59.09 86 ILE A CA 1
ATOM 737 C C . ILE A 1 86 ? -11.515 -10.878 -8.560 1.00 59.09 86 ILE A C 1
ATOM 739 O O . ILE A 1 86 ? -12.156 -11.656 -7.856 1.00 59.09 86 ILE A O 1
ATOM 743 N N . GLN A 1 87 ? -10.386 -10.323 -8.110 1.00 58.38 87 GLN A N 1
ATOM 744 C CA . GLN A 1 87 ? -9.842 -10.580 -6.767 1.00 58.38 87 GLN A CA 1
ATOM 745 C C . GLN A 1 87 ? -10.596 -9.807 -5.683 1.00 58.38 87 GLN A C 1
ATOM 747 O O . GLN A 1 87 ? -10.884 -10.357 -4.625 1.00 58.38 87 GLN A O 1
ATOM 752 N N . ALA A 1 88 ? -10.946 -8.551 -5.950 1.00 55.47 88 ALA A N 1
ATOM 753 C CA . ALA A 1 88 ? -11.745 -7.724 -5.062 1.00 55.47 88 ALA A CA 1
ATOM 754 C C . ALA 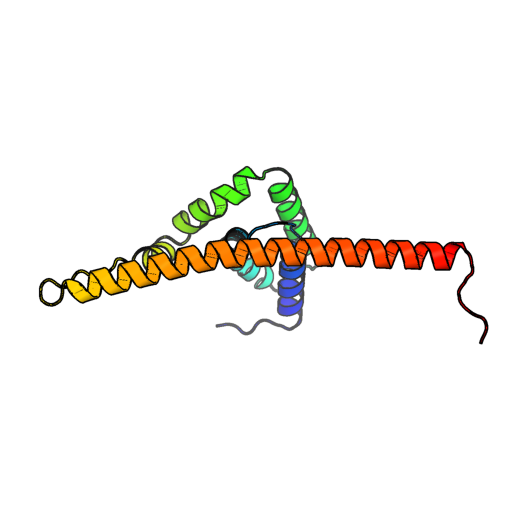A 1 88 ? -13.172 -8.277 -4.934 1.00 55.47 88 ALA A C 1
ATOM 756 O O . ALA A 1 88 ? -13.752 -8.246 -3.852 1.00 55.47 88 ALA A O 1
ATOM 757 N N . GLN A 1 89 ? -13.705 -8.856 -6.009 1.00 55.50 89 GLN A N 1
ATOM 758 C CA . GLN A 1 89 ? -14.939 -9.621 -6.051 1.00 55.50 89 GLN A CA 1
ATOM 759 C C . GLN A 1 89 ? -14.790 -10.890 -5.208 1.00 55.50 89 GLN A C 1
ATOM 761 O O . GLN A 1 89 ? -15.619 -11.121 -4.351 1.00 55.50 89 GLN A O 1
ATOM 766 N N . ALA A 1 90 ? -13.712 -11.669 -5.315 1.00 54.41 90 ALA A N 1
ATOM 767 C CA . ALA A 1 90 ? -13.506 -12.827 -4.434 1.00 54.41 90 ALA A CA 1
ATOM 768 C C . ALA A 1 90 ? -13.394 -12.453 -2.935 1.00 54.41 90 ALA A C 1
ATOM 770 O O . ALA A 1 90 ? -13.948 -13.146 -2.080 1.00 54.41 90 ALA A O 1
ATOM 771 N N . ASP A 1 91 ? -12.727 -11.339 -2.611 1.00 51.59 91 ASP A N 1
ATOM 772 C CA . ASP A 1 91 ? -12.578 -10.840 -1.236 1.00 51.59 91 ASP A CA 1
ATOM 773 C C . ASP A 1 91 ? -13.890 -10.239 -0.677 1.00 51.59 91 ASP A C 1
ATOM 775 O O . ASP A 1 91 ? -14.176 -10.388 0.514 1.00 51.59 91 ASP A O 1
ATOM 779 N N . SER A 1 92 ? -14.707 -9.591 -1.518 1.00 52.50 92 SER A N 1
ATOM 780 C CA . SER A 1 92 ? -16.013 -9.010 -1.144 1.00 52.50 92 SER A CA 1
ATOM 781 C C . SER A 1 92 ? -17.163 -10.026 -1.183 1.00 52.50 92 SER A C 1
ATOM 783 O O . SER A 1 92 ? -18.044 -9.991 -0.326 1.00 52.50 92 SER A O 1
ATOM 785 N N . HIS A 1 93 ? -17.109 -11.004 -2.091 1.00 48.47 93 HIS A N 1
ATOM 786 C CA . HIS A 1 93 ? -18.028 -12.143 -2.215 1.00 48.47 93 HIS A CA 1
ATOM 787 C C . HIS A 1 93 ? -17.684 -13.289 -1.268 1.00 48.47 93 HIS A C 1
ATOM 789 O O . HIS A 1 93 ? -18.118 -14.429 -1.447 1.00 48.47 93 HIS A O 1
ATOM 795 N N . GLN A 1 94 ? -17.086 -12.967 -0.132 1.00 53.12 94 GLN A N 1
ATOM 796 C CA . GLN A 1 94 ? -17.456 -13.654 1.088 1.00 53.12 94 GLN A CA 1
ATOM 797 C C . GLN A 1 94 ? -18.935 -13.369 1.435 1.00 53.12 94 GLN A C 1
ATOM 799 O O . GLN A 1 94 ? -19.246 -13.070 2.575 1.00 53.12 94 GLN A O 1
ATOM 804 N N . ALA A 1 95 ? -19.894 -13.466 0.512 1.00 55.03 95 ALA A N 1
ATOM 805 C CA . ALA A 1 95 ? -21.302 -13.500 0.874 1.00 55.03 95 ALA A CA 1
ATOM 806 C C . ALA A 1 95 ? -21.510 -14.721 1.776 1.00 55.03 95 ALA A C 1
ATOM 808 O O . ALA A 1 95 ? -20.911 -15.780 1.567 1.00 55.03 95 ALA A O 1
ATOM 809 N N . ILE A 1 96 ? -22.287 -14.566 2.844 1.00 59.22 96 ILE A N 1
ATOM 810 C CA . ILE A 1 96 ? -22.670 -15.724 3.647 1.00 59.22 96 ILE A CA 1
ATOM 811 C C . ILE A 1 96 ? -23.558 -16.560 2.741 1.00 59.22 96 ILE A C 1
ATOM 813 O O . ILE A 1 96 ? -24.655 -16.133 2.393 1.00 59.22 96 ILE A O 1
ATOM 817 N N . LYS A 1 97 ? -23.041 -17.702 2.288 1.00 61.06 97 LYS A N 1
ATOM 818 C CA . LYS A 1 97 ? -23.780 -18.600 1.409 1.00 61.06 97 LYS A CA 1
ATOM 819 C C . LYS A 1 97 ? -24.997 -19.092 2.194 1.00 61.06 97 LYS A C 1
ATOM 821 O O . LYS A 1 97 ? -24.842 -19.842 3.153 1.00 61.06 97 LYS A O 1
ATOM 826 N N . TRP A 1 98 ? -26.181 -18.597 1.845 1.00 55.22 98 TRP A N 1
ATOM 827 C CA . TRP A 1 98 ? -27.423 -18.998 2.492 1.00 55.22 98 TRP A CA 1
ATOM 828 C C . TRP A 1 98 ? -27.761 -20.422 2.056 1.00 55.22 98 TRP A C 1
ATOM 830 O O . TRP A 1 98 ? -27.973 -20.672 0.870 1.00 55.22 98 TRP A O 1
ATOM 840 N N . ASN A 1 99 ? -27.764 -21.356 3.006 1.00 73.00 99 ASN A N 1
ATOM 841 C CA . ASN A 1 99 ? -28.237 -22.712 2.777 1.00 73.00 99 ASN A CA 1
ATOM 842 C C . ASN A 1 99 ? -29.668 -22.830 3.328 1.00 73.00 99 ASN A C 1
ATOM 844 O O . ASN A 1 99 ? -29.836 -22.750 4.544 1.00 73.00 99 ASN A O 1
ATOM 848 N N . PRO A 1 100 ? -30.695 -23.047 2.488 1.00 67.56 100 PRO A N 1
ATOM 849 C CA . PRO A 1 100 ? -32.073 -23.183 2.960 1.00 67.56 100 PRO A CA 1
ATOM 850 C C . PRO A 1 100 ? -32.298 -24.404 3.870 1.00 67.56 100 PRO A C 1
ATOM 852 O O . PRO A 1 100 ? -33.258 -24.408 4.631 1.00 67.56 100 PRO A O 1
ATOM 855 N N . GLN A 1 101 ? -31.412 -25.408 3.843 1.00 80.00 101 GLN A N 1
ATOM 856 C CA . GLN A 1 101 ? -31.460 -26.564 4.751 1.00 80.00 101 GLN A CA 1
ATOM 857 C C . GLN A 1 101 ? -30.799 -26.300 6.114 1.00 80.00 101 GLN A C 1
ATOM 859 O O . GLN A 1 101 ? -31.021 -27.052 7.057 1.00 80.00 101 GLN A O 1
ATOM 864 N N . ASP A 1 102 ? -29.995 -25.239 6.233 1.00 74.81 102 ASP A N 1
ATOM 865 C CA . ASP A 1 102 ? -29.354 -24.832 7.487 1.00 74.81 102 ASP A CA 1
ATOM 866 C C . ASP A 1 102 ? -29.281 -23.296 7.585 1.00 74.81 102 ASP A C 1
ATOM 868 O O . ASP A 1 102 ? -28.215 -22.693 7.397 1.00 74.81 102 ASP A O 1
ATOM 872 N N . PRO A 1 103 ? -30.410 -22.634 7.889 1.00 72.31 103 PRO A N 1
ATOM 873 C CA . PRO A 1 103 ? -30.462 -21.181 8.034 1.00 72.31 103 PRO A CA 1
ATOM 874 C C . PRO A 1 103 ? -29.648 -20.676 9.240 1.00 72.31 103 PRO A C 1
ATOM 876 O O . PRO A 1 103 ? -29.159 -19.544 9.239 1.00 72.31 103 PRO A O 1
ATOM 879 N N . ALA A 1 104 ? -29.444 -21.517 10.261 1.00 78.69 104 ALA A N 1
ATOM 880 C CA . ALA A 1 104 ? -28.716 -21.152 11.474 1.00 78.69 104 ALA A CA 1
ATOM 881 C C . ALA A 1 104 ? -27.208 -20.977 11.222 1.00 78.69 104 ALA A C 1
ATOM 883 O O . ALA A 1 104 ? -26.562 -20.140 11.866 1.00 78.69 104 ALA A O 1
ATOM 884 N N . SER A 1 105 ? -26.637 -21.723 10.269 1.00 73.75 105 SER A N 1
ATOM 885 C CA . SER A 1 105 ? -25.238 -21.561 9.848 1.00 73.75 105 SER A CA 1
ATOM 886 C C . SER A 1 105 ? -24.934 -20.150 9.340 1.00 73.75 105 SER A C 1
ATOM 888 O O . SER A 1 105 ? -23.903 -19.565 9.696 1.00 73.75 105 SER A O 1
ATOM 890 N N . ALA A 1 106 ? -25.857 -19.560 8.578 1.00 69.44 106 ALA A N 1
ATOM 891 C CA . ALA A 1 106 ? -25.697 -18.230 8.019 1.00 69.44 106 ALA A CA 1
ATOM 892 C C . ALA A 1 106 ? -25.722 -17.150 9.111 1.00 69.44 106 ALA A C 1
ATOM 894 O O . ALA A 1 106 ? 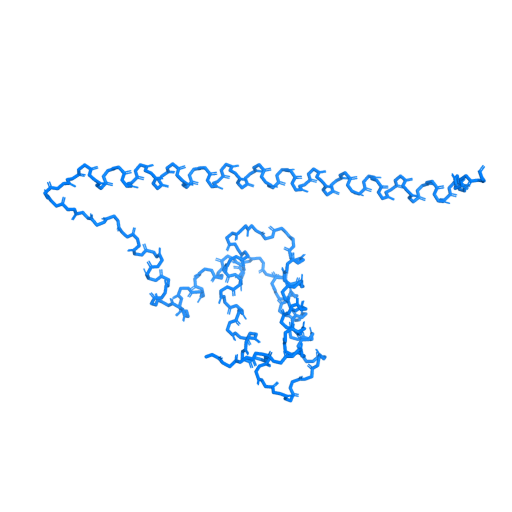-24.848 -16.279 9.144 1.00 69.44 106 ALA A O 1
ATOM 895 N N . SER A 1 107 ? -26.647 -17.251 10.070 1.00 73.38 107 SER A N 1
ATOM 896 C CA . SER A 1 107 ? -26.710 -16.340 11.220 1.00 73.38 107 SER A CA 1
ATOM 897 C C . SER A 1 107 ? -25.454 -16.417 12.096 1.00 73.38 107 SER A C 1
ATOM 899 O O . SER A 1 107 ? -24.928 -15.385 12.516 1.00 73.38 107 SER A O 1
ATOM 901 N N . LYS A 1 108 ? -24.905 -17.621 12.326 1.00 77.44 108 LYS A N 1
ATOM 902 C CA . LYS A 1 108 ? -23.644 -17.807 13.071 1.00 77.44 108 LYS A CA 1
ATOM 903 C C . LYS A 1 108 ? -22.450 -17.178 12.350 1.00 77.44 108 LYS A C 1
ATOM 905 O O . LYS A 1 108 ? -21.640 -16.491 12.978 1.00 77.44 108 LYS A O 1
ATOM 910 N N . LEU A 1 109 ? -22.340 -17.380 11.037 1.00 74.81 109 LEU A N 1
ATOM 911 C CA . LEU A 1 109 ? -21.306 -16.756 10.205 1.00 74.81 109 LEU A CA 1
ATOM 912 C C . LEU A 1 109 ? -21.406 -15.227 10.228 1.00 74.81 109 LEU A C 1
ATOM 914 O O . LEU A 1 109 ? -20.379 -14.550 10.324 1.00 74.81 109 LEU A O 1
ATOM 918 N N . TRP A 1 110 ? -22.625 -14.685 10.216 1.00 73.38 110 TRP A N 1
ATOM 919 C CA . TRP A 1 110 ? -22.868 -13.247 10.297 1.00 73.38 110 TRP A CA 1
ATOM 920 C C . TRP A 1 110 ? -22.420 -12.687 11.644 1.00 73.38 110 TRP A C 1
ATOM 922 O O . TRP A 1 110 ? -21.586 -11.783 11.684 1.00 73.38 110 TRP A O 1
ATOM 932 N N . ALA A 1 111 ? -22.860 -13.301 12.744 1.00 76.00 111 ALA A N 1
ATOM 933 C CA . ALA A 1 111 ? -22.470 -12.906 14.094 1.00 76.00 111 ALA A CA 1
ATOM 934 C C . ALA A 1 111 ? -20.946 -12.985 14.303 1.00 76.00 111 ALA A C 1
ATOM 936 O O . ALA A 1 111 ? -20.338 -12.091 14.894 1.00 76.00 111 ALA A O 1
ATOM 937 N N . THR A 1 112 ? -20.297 -14.020 13.760 1.00 75.44 112 THR A N 1
ATOM 938 C CA . THR A 1 112 ? -18.839 -14.196 13.849 1.00 75.44 112 THR A CA 1
ATOM 939 C C . THR A 1 112 ? -18.094 -13.110 13.078 1.00 75.44 112 THR A C 1
ATOM 941 O O . THR A 1 112 ? -17.105 -12.562 13.572 1.00 75.44 112 THR A O 1
ATOM 944 N N . ARG A 1 113 ? -18.572 -12.753 11.880 1.00 68.81 113 ARG A N 1
ATOM 945 C CA . ARG A 1 113 ? -17.990 -11.652 11.104 1.00 68.81 113 ARG A CA 1
ATOM 946 C C . ARG A 1 113 ? -18.208 -10.305 11.762 1.00 68.81 113 ARG A C 1
ATOM 948 O O . ARG A 1 113 ? -17.257 -9.534 11.831 1.00 68.81 113 ARG A O 1
ATOM 955 N N . HIS A 1 114 ? -19.398 -10.053 12.291 1.00 68.50 114 HIS A N 1
ATOM 956 C CA . HIS A 1 114 ? -19.709 -8.811 12.985 1.00 68.50 114 HIS A CA 1
ATOM 957 C C . HIS A 1 114 ? -18.808 -8.627 14.213 1.00 68.50 114 HIS A C 1
ATOM 959 O O . HIS A 1 114 ? -18.157 -7.596 14.371 1.00 68.50 114 HIS A O 1
ATOM 965 N N . LYS A 1 115 ? -18.644 -9.686 15.016 1.00 69.75 115 LYS A N 1
ATOM 966 C CA . LYS A 1 115 ? -17.745 -9.697 16.177 1.00 69.75 115 LYS A CA 1
ATOM 967 C C . LYS A 1 115 ? -16.275 -9.521 15.784 1.00 69.75 115 LYS A C 1
ATOM 969 O O . LYS A 1 115 ? -15.518 -8.866 16.496 1.00 69.75 115 LYS A O 1
ATOM 974 N N . LYS A 1 116 ? -15.844 -10.089 14.650 1.00 61.91 116 LYS A N 1
ATOM 975 C CA . LYS A 1 116 ? -14.482 -9.909 14.116 1.00 61.91 116 LYS A CA 1
ATOM 976 C C . LYS A 1 116 ? -14.251 -8.487 13.597 1.00 61.91 116 LYS A C 1
ATOM 978 O O . LYS A 1 116 ? -13.166 -7.957 13.807 1.00 61.91 116 LYS A O 1
ATOM 983 N N . ALA A 1 117 ? -15.247 -7.882 12.954 1.00 56.47 117 ALA A N 1
ATOM 984 C CA . ALA A 1 117 ? -15.189 -6.502 12.482 1.00 56.47 117 ALA A CA 1
ATOM 985 C C . ALA A 1 117 ? -15.102 -5.515 13.656 1.00 56.47 117 ALA A C 1
ATOM 987 O O . ALA A 1 117 ? -14.221 -4.661 13.657 1.00 56.47 117 ALA A O 1
ATOM 988 N N . GLN A 1 118 ? -15.923 -5.711 14.694 1.00 58.19 118 GLN A N 1
ATOM 989 C CA . GLN A 1 118 ? -15.870 -4.931 15.937 1.00 58.19 118 GLN A CA 1
ATOM 990 C C . GLN A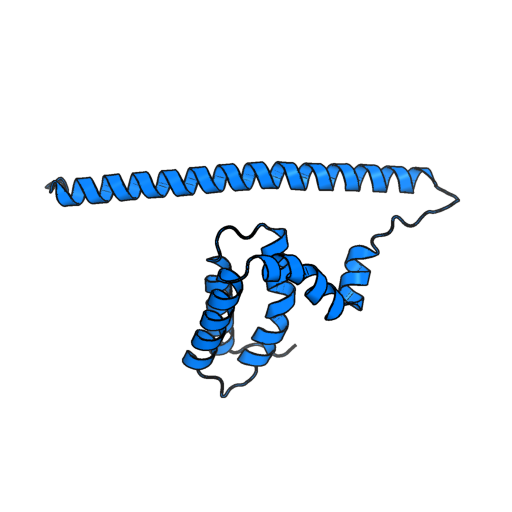 1 118 ? -14.503 -5.055 16.621 1.00 58.19 118 GLN A C 1
ATOM 992 O O . GLN A 1 118 ? -13.812 -4.061 16.801 1.00 58.19 118 GLN A O 1
ATOM 997 N N . ARG A 1 119 ? -14.021 -6.284 16.857 1.00 60.62 119 ARG A N 1
ATOM 998 C CA . ARG A 1 119 ? -12.686 -6.514 17.442 1.00 60.62 119 ARG A CA 1
ATOM 999 C C . ARG A 1 119 ? -11.544 -5.924 16.613 1.00 60.62 119 ARG A C 1
ATOM 1001 O O . ARG A 1 119 ? -10.521 -5.540 17.169 1.00 60.62 119 ARG A O 1
ATOM 1008 N N . ALA A 1 120 ? -11.672 -5.899 15.287 1.00 53.16 120 ALA A N 1
ATOM 1009 C CA . ALA A 1 120 ? -10.669 -5.295 14.417 1.00 53.16 120 ALA A CA 1
ATOM 1010 C C . ALA A 1 120 ? -10.666 -3.763 14.517 1.00 53.16 120 ALA A C 1
ATOM 1012 O O . ALA A 1 120 ? -9.589 -3.178 14.439 1.00 53.16 120 ALA A O 1
ATOM 1013 N N . ALA A 1 121 ? -11.829 -3.135 14.706 1.00 51.38 121 ALA A N 1
ATOM 1014 C CA . ALA A 1 121 ? -11.947 -1.702 14.956 1.00 51.38 121 ALA A CA 1
ATOM 1015 C C . ALA A 1 121 ? -11.381 -1.330 16.338 1.00 51.38 121 ALA A C 1
ATOM 1017 O O . ALA A 1 121 ? -10.512 -0.463 16.425 1.00 51.38 121 ALA A O 1
ATOM 1018 N N . ASP A 1 122 ? -11.765 -2.066 17.383 1.00 53.91 122 ASP A N 1
ATOM 1019 C CA . ASP A 1 122 ? -11.291 -1.838 18.755 1.00 53.91 122 ASP A CA 1
ATOM 1020 C C . ASP A 1 122 ? -9.777 -2.075 18.872 1.00 53.91 122 ASP A C 1
ATOM 1022 O O . ASP A 1 122 ? -9.025 -1.247 19.388 1.00 53.91 122 ASP A O 1
ATOM 1026 N N . GLY A 1 123 ? -9.285 -3.174 18.290 1.00 52.16 123 GLY A N 1
ATOM 1027 C CA . GLY A 1 123 ? -7.857 -3.487 18.270 1.00 52.16 123 GLY A CA 1
ATOM 1028 C C . GLY A 1 123 ? -7.030 -2.488 17.454 1.00 52.16 123 GLY A C 1
ATOM 1029 O O . GLY A 1 123 ? -5.849 -2.284 17.741 1.00 52.16 123 GLY A O 1
ATOM 1030 N N . LEU A 1 124 ? -7.617 -1.843 16.443 1.00 45.72 124 LEU A N 1
ATOM 1031 C CA . LEU A 1 124 ? -6.958 -0.781 15.686 1.00 45.72 124 LEU A CA 1
ATOM 1032 C C . LEU A 1 124 ? -6.827 0.490 16.533 1.00 45.72 124 LEU A C 1
ATOM 1034 O O . LEU A 1 124 ? -5.741 1.066 16.555 1.00 45.72 124 LEU A O 1
ATOM 1038 N N . ALA A 1 125 ? -7.877 0.873 17.264 1.00 47.50 125 ALA A N 1
ATOM 1039 C CA . ALA A 1 125 ? -7.854 2.006 18.187 1.00 47.50 125 ALA A CA 1
ATOM 1040 C C . ALA A 1 125 ? -6.790 1.822 19.285 1.00 47.50 125 ALA A C 1
ATOM 1042 O O . ALA A 1 125 ? -5.949 2.701 19.476 1.00 47.50 125 ALA A O 1
ATOM 1043 N N . GLU A 1 126 ? -6.725 0.643 19.914 1.00 53.72 126 GLU A N 1
ATOM 1044 C CA . GLU A 1 126 ? -5.682 0.328 20.904 1.00 53.72 126 GLU A CA 1
ATOM 1045 C C . GLU A 1 126 ? -4.268 0.350 20.306 1.00 53.72 126 GLU A C 1
ATOM 1047 O O . GLU A 1 126 ? -3.318 0.829 20.930 1.00 53.72 126 GLU A O 1
ATOM 1052 N N . THR A 1 127 ? -4.097 -0.176 19.088 1.00 53.12 127 THR A N 1
ATOM 1053 C CA . THR A 1 127 ? -2.781 -0.215 18.431 1.00 53.12 127 THR A CA 1
ATOM 1054 C C . THR A 1 127 ? -2.306 1.192 18.069 1.00 53.12 127 THR A C 1
ATOM 1056 O O . THR A 1 127 ? -1.120 1.491 18.212 1.00 53.12 127 THR A O 1
ATOM 1059 N N . VAL A 1 128 ? -3.218 2.060 17.619 1.00 50.25 128 V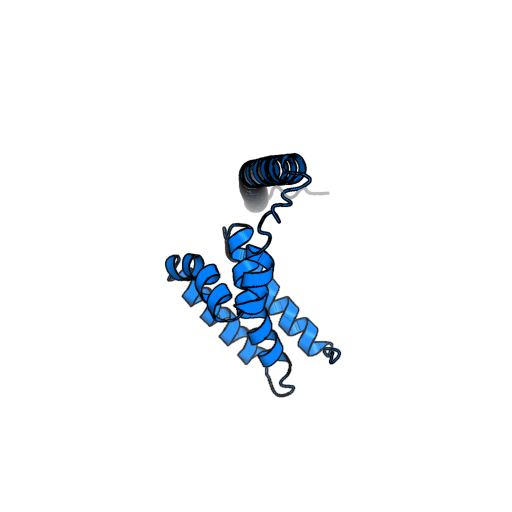AL A N 1
ATOM 1060 C CA . VAL A 1 128 ? -2.927 3.470 17.332 1.00 50.25 128 VAL A CA 1
ATOM 1061 C C . VAL A 1 128 ? -2.552 4.201 18.619 1.00 50.25 128 VAL A C 1
ATOM 1063 O O . VAL A 1 128 ? -1.505 4.842 18.649 1.00 50.25 128 VAL A O 1
ATOM 1066 N N . GLN A 1 129 ? -3.313 4.030 19.703 1.00 59.41 129 GLN A N 1
ATOM 1067 C CA . GLN A 1 129 ? -2.998 4.643 20.998 1.00 59.41 129 GLN A CA 1
ATOM 1068 C C . GLN A 1 129 ? -1.629 4.203 21.538 1.00 59.41 129 GLN A C 1
ATOM 1070 O O . GLN A 1 129 ? -0.815 5.050 21.903 1.00 59.41 129 GLN A O 1
ATOM 1075 N N . ARG A 1 130 ? -1.310 2.900 21.515 1.00 63.47 130 ARG A N 1
ATOM 1076 C CA . ARG A 1 130 ? 0.021 2.411 21.932 1.00 63.47 130 ARG A CA 1
ATOM 1077 C C . ARG A 1 130 ? 1.141 2.900 21.016 1.00 63.47 130 ARG A C 1
ATOM 1079 O O . ARG A 1 130 ? 2.249 3.147 21.487 1.00 63.47 130 ARG A O 1
ATOM 1086 N N . GLY A 1 131 ? 0.876 3.019 19.715 1.00 62.94 131 GLY A N 1
ATOM 1087 C CA . GLY A 1 131 ? 1.834 3.543 18.742 1.00 62.94 131 GLY A CA 1
ATOM 1088 C C . GLY A 1 131 ? 2.170 5.012 18.997 1.00 62.94 131 GLY A C 1
ATOM 1089 O O . GLY A 1 131 ? 3.345 5.369 19.014 1.00 62.94 131 GLY A O 1
ATOM 1090 N N . VAL A 1 132 ? 1.151 5.836 19.260 1.00 67.56 132 VAL A N 1
ATOM 1091 C CA . VAL A 1 132 ? 1.309 7.253 19.622 1.00 67.56 132 VAL A CA 1
ATOM 1092 C C . VAL A 1 132 ? 2.047 7.392 20.953 1.00 67.56 132 VAL A C 1
ATOM 1094 O O . VAL A 1 132 ? 3.014 8.144 21.025 1.00 67.56 132 VAL A O 1
ATOM 1097 N N . ALA A 1 133 ? 1.677 6.610 21.971 1.00 69.12 133 ALA A N 1
ATOM 1098 C CA . ALA A 1 133 ? 2.355 6.623 23.267 1.00 69.12 133 ALA A CA 1
ATOM 1099 C C . ALA A 1 133 ? 3.852 6.280 23.147 1.00 69.12 133 ALA A C 1
ATOM 1101 O O . ALA A 1 133 ? 4.690 6.990 23.694 1.00 69.12 133 ALA A O 1
ATOM 1102 N N . LYS A 1 134 ? 4.211 5.250 22.366 1.00 70.19 134 LYS A N 1
ATOM 1103 C CA . LYS A 1 134 ? 5.621 4.901 22.114 1.00 70.19 134 LYS A CA 1
ATOM 1104 C C . LYS A 1 134 ? 6.378 5.971 21.330 1.00 70.19 134 LYS A C 1
ATOM 1106 O O . LYS A 1 134 ? 7.553 6.191 21.600 1.00 70.19 134 LYS A O 1
ATOM 1111 N N . ALA A 1 135 ? 5.736 6.609 20.352 1.00 67.38 135 ALA A N 1
ATOM 1112 C CA . ALA A 1 135 ? 6.362 7.680 19.580 1.00 67.38 135 ALA A CA 1
ATOM 1113 C C . ALA A 1 135 ? 6.647 8.909 20.456 1.00 67.38 135 ALA A C 1
ATOM 1115 O O . ALA A 1 135 ? 7.734 9.474 20.379 1.00 67.38 135 ALA A O 1
ATOM 1116 N N . LEU A 1 136 ? 5.702 9.276 21.327 1.00 67.56 136 LEU A N 1
ATOM 1117 C CA . LEU A 1 136 ? 5.879 10.352 22.303 1.00 67.56 136 LEU A CA 1
ATOM 1118 C C . LEU A 1 136 ? 6.980 10.016 23.312 1.00 67.56 136 LEU A C 1
ATOM 1120 O O . LEU A 1 136 ? 7.851 10.844 23.549 1.00 67.56 136 LEU A O 1
ATOM 1124 N N . GLN A 1 137 ? 6.999 8.790 23.834 1.00 76.44 137 GLN A N 1
ATOM 1125 C CA . GLN A 1 137 ? 8.049 8.340 24.746 1.00 76.44 137 GLN A CA 1
ATOM 1126 C C . GLN A 1 137 ? 9.439 8.402 24.093 1.00 76.44 137 GLN A C 1
ATOM 1128 O O . GLN A 1 137 ? 10.371 8.931 24.687 1.00 76.44 137 GLN A O 1
ATOM 1133 N N . GLY A 1 138 ? 9.565 7.964 22.837 1.00 70.69 138 GLY A N 1
ATOM 1134 C CA . GLY A 1 138 ? 10.823 8.068 22.095 1.00 70.69 138 GLY A CA 1
ATOM 1135 C C . GLY A 1 138 ? 11.273 9.513 21.852 1.00 70.69 138 GLY A C 1
ATOM 1136 O O . GLY A 1 138 ? 12.467 9.792 21.897 1.00 70.69 138 GLY A O 1
ATOM 1137 N N . LEU A 1 139 ? 10.344 10.450 21.626 1.00 72.38 139 LEU A N 1
ATOM 1138 C CA . LEU A 1 139 ? 10.670 11.876 21.494 1.00 72.38 139 LEU A CA 1
ATOM 1139 C C . LEU A 1 139 ? 11.174 12.477 22.810 1.00 72.38 139 LEU A C 1
ATOM 1141 O O . LEU A 1 139 ? 12.136 13.240 22.788 1.00 72.38 139 LEU A O 1
ATOM 1145 N N . VAL A 1 140 ? 10.564 12.103 23.936 1.00 75.62 140 VAL A N 1
ATOM 1146 C CA . VAL A 1 140 ? 11.001 12.522 25.276 1.00 75.62 140 VAL A CA 1
ATOM 1147 C C . VAL A 1 140 ? 12.397 11.978 25.576 1.00 75.62 140 VAL A C 1
ATOM 1149 O O . VAL A 1 140 ? 13.292 12.748 25.903 1.00 75.62 140 VAL A O 1
ATOM 1152 N N . GLU A 1 141 ? 12.635 10.685 25.351 1.00 79.12 141 GLU A N 1
ATOM 1153 C CA . GLU A 1 141 ? 13.955 10.066 25.545 1.00 79.12 141 GLU A CA 1
ATOM 1154 C C . GLU A 1 141 ? 15.035 10.703 24.652 1.00 79.12 141 GLU A C 1
ATOM 1156 O O . GLU A 1 141 ? 16.178 10.893 25.073 1.00 79.12 141 GLU A O 1
ATOM 1161 N N . HIS A 1 142 ? 14.686 11.070 23.415 1.00 71.62 142 HIS A N 1
ATOM 1162 C CA . HIS A 1 142 ? 15.589 11.791 22.520 1.00 71.62 142 HIS A CA 1
ATOM 1163 C C . HIS A 1 142 ? 15.877 13.219 22.991 1.00 71.62 142 HIS A C 1
ATOM 1165 O O . HIS A 1 142 ? 17.029 13.650 22.900 1.00 71.62 142 HIS A O 1
ATOM 1171 N N . ALA A 1 143 ? 14.870 13.933 23.497 1.00 70.81 143 ALA A N 1
ATOM 1172 C CA . ALA A 1 143 ? 15.028 15.273 24.053 1.00 70.81 143 ALA A CA 1
ATOM 1173 C C . ALA A 1 143 ? 15.907 15.252 25.312 1.00 70.81 143 ALA A C 1
ATOM 1175 O O . ALA A 1 143 ? 16.888 15.986 25.375 1.00 70.81 143 ALA A O 1
ATOM 1176 N N . GLU A 1 144 ? 15.651 14.334 26.246 1.00 75.75 144 GLU A N 1
ATOM 1177 C CA . GLU A 1 144 ? 16.460 14.152 27.458 1.00 75.75 144 GLU A CA 1
ATOM 1178 C C . GLU A 1 144 ? 17.909 13.771 27.130 1.00 75.75 144 GLU A C 1
ATOM 1180 O O . GLU A 1 144 ? 18.859 14.234 27.765 1.00 75.75 144 GLU A O 1
ATOM 1185 N N . LYS A 1 145 ? 18.114 12.926 26.113 1.00 76.56 145 LYS A N 1
ATOM 1186 C CA . LYS A 1 145 ? 19.457 12.559 25.659 1.00 76.56 145 LYS A CA 1
ATOM 1187 C C . LYS A 1 145 ? 20.179 13.744 25.016 1.00 76.56 145 LYS A C 1
ATOM 1189 O O . LYS A 1 145 ? 21.370 13.916 25.261 1.00 76.56 145 LYS A O 1
ATOM 1194 N N . ALA A 1 146 ? 19.486 14.555 24.218 1.00 69.75 146 ALA A N 1
ATOM 1195 C CA . ALA A 1 146 ? 20.049 15.766 23.626 1.00 69.75 146 ALA A CA 1
ATOM 1196 C C . ALA A 1 146 ? 20.399 16.811 24.698 1.00 69.75 146 ALA A C 1
ATOM 1198 O O . ALA A 1 146 ? 21.475 17.403 24.646 1.00 69.75 146 ALA A O 1
ATOM 1199 N N . GLU A 1 147 ? 19.546 16.973 25.708 1.00 69.69 147 GLU A N 1
ATOM 1200 C CA . GLU A 1 147 ? 19.774 17.862 26.846 1.00 69.69 147 GLU A CA 1
ATOM 1201 C C . GLU A 1 147 ? 20.989 17.421 27.675 1.00 69.69 147 GLU A C 1
ATOM 1203 O O . GLU A 1 147 ? 21.877 18.227 27.942 1.00 69.69 147 GLU A O 1
ATOM 1208 N N . ARG A 1 148 ? 21.123 16.124 27.989 1.00 70.25 148 ARG A N 1
ATOM 1209 C CA . ARG A 1 148 ? 22.314 15.584 28.679 1.00 70.25 148 ARG A CA 1
ATOM 1210 C C . ARG A 1 148 ? 23.607 15.784 27.889 1.00 70.25 148 ARG A C 1
ATOM 1212 O O . ARG A 1 148 ? 24.653 16.013 28.493 1.00 70.25 148 ARG A O 1
ATOM 1219 N N . VAL A 1 149 ? 23.543 15.696 26.559 1.00 72.69 149 VAL A N 1
ATOM 1220 C CA . VAL A 1 149 ? 24.688 15.968 25.676 1.00 72.69 149 VAL A CA 1
ATOM 1221 C C . VAL A 1 149 ? 25.043 17.458 25.688 1.00 72.69 149 VAL A C 1
ATOM 1223 O O . VAL A 1 149 ? 26.222 17.782 25.800 1.00 72.69 149 VAL A O 1
ATOM 1226 N N . MET A 1 150 ? 24.056 18.360 25.640 1.00 65.12 150 MET A N 1
ATOM 1227 C CA . MET A 1 150 ? 24.292 19.810 25.715 1.00 65.12 150 MET A CA 1
ATOM 1228 C C . MET A 1 150 ? 24.820 20.264 27.079 1.00 65.12 150 MET A C 1
ATOM 1230 O O . MET A 1 150 ? 25.677 21.138 27.141 1.00 65.12 150 MET A O 1
ATOM 1234 N N . LEU A 1 151 ? 24.362 19.641 28.164 1.00 71.00 151 LEU A N 1
ATOM 1235 C CA . LEU A 1 151 ? 24.829 19.920 29.524 1.00 71.00 151 LEU A CA 1
ATOM 1236 C C . LEU A 1 151 ? 26.201 19.291 29.836 1.00 71.00 151 LEU A C 1
ATOM 1238 O O . LEU A 1 151 ? 26.690 19.421 30.955 1.00 71.00 151 LEU A O 1
ATOM 1242 N N . GLY A 1 152 ? 26.825 18.585 28.883 1.00 61.50 152 GLY A N 1
ATOM 1243 C CA . GLY A 1 152 ? 28.132 17.951 29.082 1.00 61.50 152 GLY A CA 1
ATOM 1244 C C . GLY A 1 152 ? 28.124 16.818 30.117 1.00 61.50 152 GLY A C 1
ATOM 1245 O O . GLY A 1 152 ? 29.178 16.420 30.603 1.00 61.50 152 GLY A O 1
ATOM 1246 N N . LEU A 1 153 ? 26.951 16.263 30.446 1.00 61.56 153 LEU A N 1
ATOM 1247 C CA . LEU A 1 153 ? 26.758 15.268 31.512 1.00 61.56 153 LEU A CA 1
ATOM 1248 C C . LEU A 1 153 ? 27.073 13.825 31.075 1.00 61.56 153 LEU A C 1
ATOM 1250 O O . LEU A 1 153 ? 26.656 12.865 31.729 1.00 61.56 153 LEU A O 1
ATOM 1254 N N . ASN A 1 154 ? 27.824 13.641 29.986 1.00 56.38 154 ASN A N 1
ATOM 1255 C CA . ASN A 1 154 ? 28.383 12.335 29.649 1.00 56.38 154 ASN A CA 1
ATOM 1256 C C . ASN A 1 154 ? 29.514 12.036 30.635 1.00 56.38 154 ASN A C 1
ATOM 1258 O O . ASN A 1 154 ? 30.633 12.519 30.484 1.00 56.38 154 ASN A O 1
ATOM 1262 N N . ARG A 1 155 ? 29.171 11.276 31.679 1.00 51.94 155 ARG A N 1
ATOM 1263 C CA . ARG A 1 155 ? 30.065 10.876 32.764 1.00 51.94 155 ARG A CA 1
ATOM 1264 C C . ARG A 1 155 ? 31.453 10.471 32.261 1.00 51.94 155 ARG A C 1
ATOM 1266 O O . ARG A 1 155 ? 31.613 9.546 31.467 1.00 51.94 155 ARG A O 1
ATOM 1273 N N . VAL A 1 156 ? 32.431 11.170 32.829 1.00 50.19 156 VAL A N 1
ATOM 1274 C CA . VAL A 1 156 ? 33.742 10.656 33.224 1.00 50.19 156 VAL A CA 1
ATOM 1275 C C . VAL A 1 156 ? 33.583 9.252 33.830 1.00 50.19 156 VAL A C 1
ATOM 1277 O O . VAL A 1 156 ? 32.680 9.056 34.638 1.00 50.19 156 VAL A O 1
ATOM 1280 N N . ARG A 1 157 ? 34.451 8.342 33.363 1.00 40.94 157 ARG A N 1
ATOM 1281 C CA . ARG A 1 157 ? 34.739 6.956 33.795 1.00 40.94 157 ARG A CA 1
ATOM 1282 C C . ARG A 1 157 ? 33.955 6.393 34.981 1.00 40.94 157 ARG A C 1
ATOM 1284 O O . ARG A 1 157 ? 34.073 6.948 36.091 1.00 40.94 157 ARG A O 1
#

Sequence (157 aa):
MAVLSSRQRALYRFAWRRFGQLLPLVRYERRNLRAVYRPQFRELIQDDQVEWAAVEHKVHATLKLLQASPSLLHQLPSLYYHHHYIQAQADSHQAIKWNPQDPASASKLWATRHKKAQRAADGLAETVQRGVAKALQGLVEHAEKAERVMLGLNRVR